Protein AF-A0A0Q3S500-F1 (afdb_monomer)

Solvent-accessible surface area (backbone atoms only — not comparable to full-atom values): 4110 Å² total; per-residue (Å²): 133,47,81,44,56,36,26,35,81,52,98,94,41,81,47,78,50,74,42,74,49,50,75,64,57,51,51,54,42,40,74,75,62,36,32,73,64,64,84,57,41,48,100,82,69,47,69,56,70,74,81,83,81,80,72,91,73,88,78,88,79,135

Mean predicted aligned error: 11.66 Å

Secondary structure (DSSP, 8-state):
-EEEEEEEEETTEEEEEEEEE-HHHHHHHHHTT-BSSPTTB-TTS-B---------------

Foldseek 3Di:
DDWAKKWDADPNDIDIDTDDDDPVNVVVVVVVPIGRDDPQA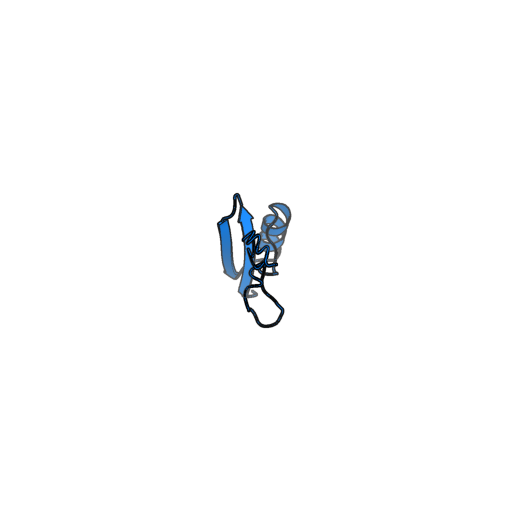DPVRHGVDPPPPPDDDDDDDD

Sequence (62 aa):
MLITTLFKSIDRHSLVVCGHLTKQEIASLKAEGWRKEQPNVNKNGIPLQKPKIGGNIHETNH

Nearest PDB structures (foldseek):
  4gw9-assembly1_D  TM=3.895E-01  e=3.779E+00  Rhodopseudomonas palustris CGA009
  4gw9-assembly2_C  TM=3.819E-01  e=3.779E+00  Rhodopseudomonas palustris CGA009

Radius of gyration: 18.73 Å; Cα contacts (8 Å, |Δi|>4): 60; chains: 1; bounding box: 25×17×66 Å

Structure (mmCIF, N/CA/C/O backbone):
data_AF-A0A0Q3S500-F1
#
_entry.id   AF-A0A0Q3S500-F1
#
loop_
_atom_site.group_PDB
_atom_site.id
_atom_site.type_symbol
_atom_site.label_atom_id
_atom_site.label_alt_id
_atom_site.label_comp_id
_atom_site.label_asym_id
_atom_site.label_entity_id
_atom_site.label_seq_id
_atom_site.pdbx_PDB_ins_code
_atom_site.Cartn_x
_atom_site.Cartn_y
_atom_site.Cartn_z
_atom_site.occupancy
_atom_site.B_iso_or_equiv
_atom_site.auth_seq_id
_atom_site.auth_comp_id
_atom_site.auth_asym_id
_atom_site.auth_atom_id
_atom_site.pdbx_PDB_model_num
ATOM 1 N N . MET A 1 1 ? 9.917 -6.865 -12.504 1.00 60.25 1 MET A N 1
ATOM 2 C CA . MET A 1 1 ? 8.646 -6.688 -11.763 1.00 60.25 1 MET A CA 1
ATOM 3 C C . MET A 1 1 ? 8.890 -7.031 -10.301 1.00 60.25 1 MET A C 1
ATOM 5 O O . MET A 1 1 ? 9.695 -7.917 -10.057 1.00 60.25 1 MET A O 1
ATOM 9 N N . LEU A 1 2 ? 8.269 -6.322 -9.351 1.00 75.56 2 LEU A N 1
ATOM 10 C CA . LEU A 1 2 ? 8.426 -6.574 -7.911 1.00 75.56 2 LEU A CA 1
ATOM 11 C C . LEU A 1 2 ? 7.078 -7.022 -7.342 1.00 75.56 2 LEU A C 1
ATOM 13 O O . LEU A 1 2 ? 6.077 -6.336 -7.553 1.00 75.56 2 LEU A O 1
ATOM 17 N N . ILE A 1 3 ? 7.057 -8.138 -6.613 1.00 86.50 3 ILE A N 1
ATOM 18 C CA . ILE A 1 3 ? 5.879 -8.518 -5.831 1.00 86.50 3 ILE A CA 1
ATOM 19 C C . ILE A 1 3 ? 5.678 -7.442 -4.762 1.00 86.50 3 ILE A C 1
ATOM 21 O O . ILE A 1 3 ? 6.568 -7.176 -3.954 1.00 86.50 3 ILE A O 1
ATOM 25 N N . THR A 1 4 ? 4.531 -6.775 -4.808 1.00 89.94 4 THR A N 1
ATOM 26 C CA . THR A 1 4 ? 4.184 -5.672 -3.916 1.00 89.94 4 THR A CA 1
ATOM 27 C C . THR A 1 4 ? 2.851 -5.969 -3.256 1.00 89.94 4 THR A C 1
ATOM 29 O O . THR A 1 4 ? 1.877 -6.282 -3.938 1.00 89.94 4 THR A O 1
ATOM 32 N N . THR A 1 5 ? 2.814 -5.802 -1.937 1.00 91.56 5 THR A N 1
ATOM 33 C CA . THR A 1 5 ? 1.586 -5.849 -1.146 1.00 91.56 5 THR A CA 1
ATOM 34 C C . THR A 1 5 ? 1.225 -4.437 -0.697 1.00 91.56 5 THR A C 1
ATOM 36 O O . THR A 1 5 ? 2.089 -3.699 -0.215 1.00 91.56 5 THR A O 1
ATOM 39 N N . LEU A 1 6 ? -0.036 -4.045 -0.870 1.00 91.88 6 LEU A N 1
ATOM 40 C CA . LEU A 1 6 ? -0.587 -2.788 -0.374 1.00 91.88 6 LEU A CA 1
ATOM 41 C C . LEU A 1 6 ? -1.869 -3.049 0.424 1.00 91.88 6 LEU A C 1
ATOM 43 O O . LEU A 1 6 ? -2.613 -3.990 0.153 1.00 91.88 6 LEU A O 1
ATOM 47 N N . PHE A 1 7 ? -2.132 -2.174 1.387 1.00 91.00 7 PHE A N 1
ATOM 48 C CA . PHE A 1 7 ? -3.250 -2.233 2.317 1.00 91.00 7 PHE A CA 1
ATOM 49 C C . PHE A 1 7 ? -4.050 -0.933 2.273 1.00 91.00 7 PHE A C 1
ATOM 51 O O . PHE A 1 7 ? -3.4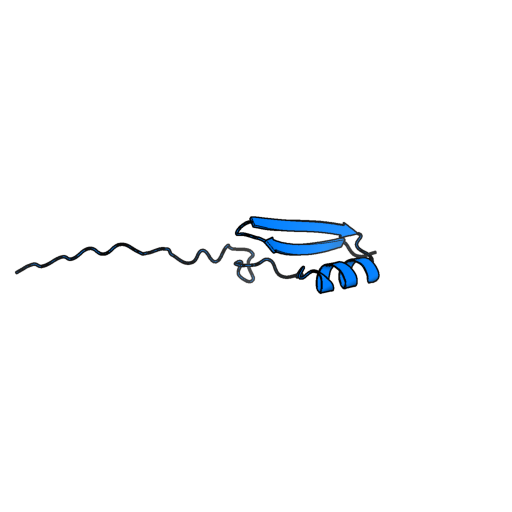75 0.149 2.137 1.00 91.00 7 PHE A O 1
ATOM 58 N N . LYS A 1 8 ? -5.369 -1.018 2.434 1.00 90.06 8 LYS A N 1
ATOM 59 C CA . LYS A 1 8 ? -6.254 0.147 2.564 1.00 90.06 8 LYS A CA 1
ATOM 60 C C . LYS A 1 8 ? -7.322 -0.136 3.613 1.00 90.06 8 LYS A C 1
ATOM 62 O O . LYS A 1 8 ? -7.842 -1.242 3.677 1.00 90.06 8 LYS A O 1
ATOM 67 N N . SER A 1 9 ? -7.632 0.858 4.439 1.00 86.00 9 SER A N 1
ATOM 68 C CA . SER A 1 9 ? -8.704 0.773 5.435 1.00 86.00 9 SER A CA 1
ATOM 69 C C . SER A 1 9 ? -9.906 1.566 4.934 1.00 86.00 9 SER A C 1
ATOM 71 O O . SER A 1 9 ? -9.765 2.755 4.645 1.00 86.00 9 SER A O 1
ATOM 73 N N . ILE A 1 10 ? -11.061 0.917 4.806 1.00 85.88 10 ILE A N 1
ATOM 74 C CA . ILE A 1 10 ? -12.332 1.527 4.389 1.00 85.88 10 ILE A CA 1
ATOM 75 C C . ILE A 1 10 ? -13.406 1.048 5.359 1.00 85.88 10 ILE A C 1
ATOM 77 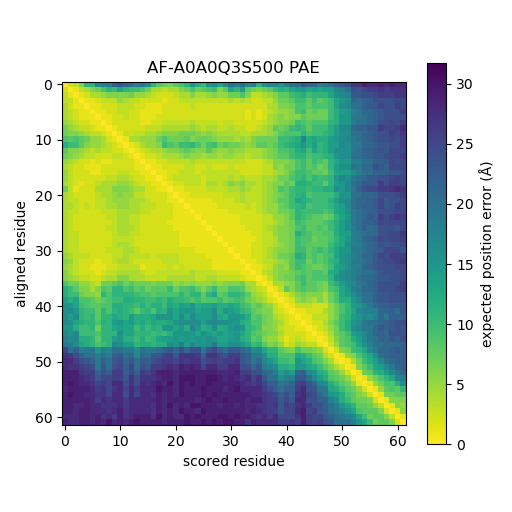O O . ILE A 1 10 ? -13.567 -0.154 5.523 1.00 85.88 10 ILE A O 1
ATOM 81 N N . ASP A 1 11 ? -14.111 1.964 6.028 1.00 81.44 11 ASP A N 1
ATOM 82 C CA . ASP A 1 11 ? -15.277 1.648 6.872 1.00 81.44 11 ASP A CA 1
ATOM 83 C C . ASP A 1 11 ? -15.078 0.460 7.834 1.00 81.44 11 ASP A C 1
ATOM 85 O O . ASP A 1 11 ? -15.937 -0.401 7.989 1.00 81.44 11 ASP A O 1
ATOM 89 N N . ARG A 1 12 ? -13.920 0.4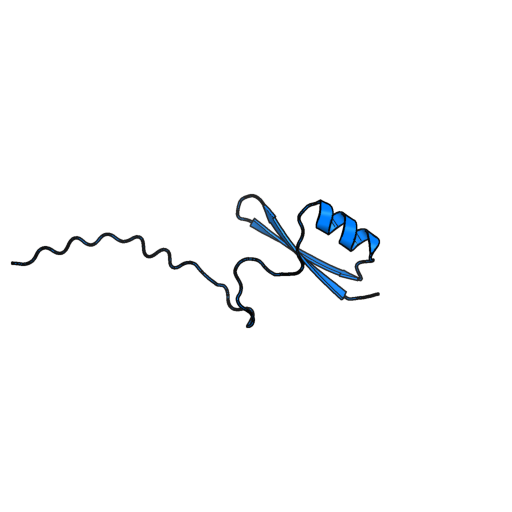21 8.515 1.00 77.31 12 ARG A N 1
ATOM 90 C CA . ARG A 1 12 ? -13.485 -0.650 9.445 1.00 77.31 12 ARG A CA 1
ATOM 91 C C . ARG A 1 12 ? -13.107 -1.987 8.791 1.00 77.31 12 ARG A C 1
ATOM 93 O O . ARG A 1 12 ? -12.734 -2.911 9.511 1.00 77.31 12 ARG A O 1
ATOM 100 N N . HIS A 1 13 ? -13.123 -2.081 7.466 1.00 79.62 13 HIS A N 1
ATOM 101 C CA . HIS A 1 13 ? -12.600 -3.208 6.701 1.00 79.62 13 HIS A CA 1
ATOM 102 C C . HIS A 1 13 ? -11.175 -2.930 6.205 1.00 79.62 13 HIS A C 1
ATOM 104 O O . HIS A 1 13 ? -10.874 -1.856 5.682 1.00 79.62 13 HIS A O 1
ATOM 110 N N . SER A 1 14 ? -10.301 -3.928 6.343 1.00 83.94 14 SER A N 1
ATOM 111 C CA . SER A 1 14 ? -8.950 -3.909 5.776 1.00 83.94 14 SER A CA 1
ATOM 112 C C . SER A 1 14 ? -8.950 -4.627 4.430 1.00 83.94 14 SER A C 1
ATOM 114 O O . SER A 1 14 ? -9.194 -5.830 4.369 1.00 83.94 14 SER A O 1
ATOM 116 N N . LEU A 1 15 ? -8.650 -3.896 3.360 1.00 89.56 15 LEU A N 1
ATOM 117 C CA . LEU A 1 15 ? -8.420 -4.439 2.026 1.00 89.56 15 LEU A CA 1
ATOM 118 C C . LEU A 1 15 ? -6.929 -4.695 1.812 1.00 89.56 15 LEU A C 1
ATOM 120 O O . LEU A 1 15 ? -6.083 -3.930 2.286 1.00 89.56 15 LEU A O 1
ATOM 124 N N . VAL A 1 16 ? -6.617 -5.753 1.065 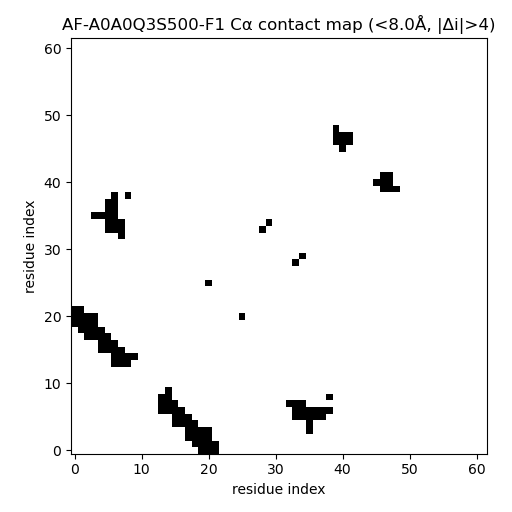1.00 91.44 16 VAL A N 1
ATOM 125 C CA . VAL A 1 16 ? -5.254 -6.125 0.682 1.00 91.44 16 VAL A CA 1
ATOM 126 C C . VAL A 1 16 ? -5.190 -6.396 -0.816 1.00 91.44 16 VAL A C 1
ATOM 128 O O . VAL A 1 16 ? -6.050 -7.075 -1.370 1.00 91.44 16 VAL A O 1
ATOM 131 N N . VAL A 1 17 ? -4.154 -5.876 -1.467 1.00 90.94 17 VAL A N 1
ATOM 132 C CA . VAL A 1 17 ? -3.786 -6.227 -2.840 1.00 90.94 17 VAL A CA 1
ATOM 133 C C . VAL A 1 17 ? -2.344 -6.716 -2.836 1.00 90.94 17 VAL A C 1
ATOM 135 O O . VAL A 1 17 ? -1.478 -6.086 -2.233 1.00 90.94 17 VAL A O 1
ATOM 138 N N . CYS A 1 18 ? -2.091 -7.857 -3.471 1.00 92.00 18 CYS A N 1
ATOM 139 C CA . CYS A 1 18 ? -0.772 -8.475 -3.568 1.00 92.00 18 CYS A CA 1
ATOM 140 C C . CYS A 1 18 ? -0.555 -8.965 -4.997 1.00 92.00 18 CYS A C 1
ATOM 142 O O . CYS A 1 18 ? -1.419 -9.641 -5.555 1.00 92.00 18 CYS A O 1
ATOM 144 N N . GLY A 1 19 ? 0.587 -8.632 -5.592 1.00 91.62 19 GLY A N 1
ATOM 145 C CA . GLY A 1 19 ? 0.933 -9.122 -6.922 1.00 91.62 19 GLY A CA 1
ATOM 146 C C . GLY A 1 19 ? 2.113 -8.396 -7.552 1.00 91.62 19 GLY A C 1
ATOM 147 O O . GLY A 1 19 ? 2.803 -7.602 -6.911 1.00 91.62 19 GLY A O 1
ATOM 148 N N . HIS A 1 20 ? 2.343 -8.673 -8.833 1.00 93.12 20 HIS A N 1
ATOM 149 C CA . HIS A 1 20 ? 3.367 -8.012 -9.639 1.00 93.12 20 HIS A CA 1
ATOM 150 C C . HIS A 1 20 ? 2.890 -6.632 -10.095 1.00 93.12 20 HIS A C 1
ATOM 152 O O . HIS A 1 20 ? 2.506 -6.451 -11.244 1.00 93.12 20 HIS A O 1
ATOM 158 N N . LEU A 1 21 ? 2.923 -5.660 -9.186 1.00 89.50 21 LEU A N 1
ATOM 159 C CA . LEU A 1 21 ? 2.494 -4.299 -9.488 1.00 89.50 21 LEU A CA 1
ATOM 160 C C . LEU A 1 21 ? 3.618 -3.511 -10.171 1.00 89.50 21 LEU A C 1
ATOM 162 O O . LEU A 1 21 ? 4.778 -3.505 -9.736 1.00 89.50 21 LEU A O 1
ATOM 166 N N . THR A 1 22 ? 3.274 -2.815 -11.245 1.00 92.12 22 THR A N 1
ATOM 167 C CA . THR A 1 22 ? 4.140 -1.838 -11.904 1.00 92.12 22 THR A CA 1
ATOM 168 C C . THR A 1 22 ? 4.264 -0.565 -11.064 1.00 92.12 22 THR A C 1
ATOM 170 O O . THR A 1 22 ? 3.461 -0.280 -10.174 1.00 92.12 22 THR A O 1
ATOM 173 N N . LYS A 1 23 ? 5.281 0.258 -11.355 1.00 90.31 23 LYS A N 1
ATOM 174 C CA . LYS A 1 23 ? 5.459 1.550 -10.667 1.00 90.31 23 LYS A CA 1
ATOM 175 C C . LYS A 1 23 ? 4.240 2.467 -10.831 1.00 90.31 23 LYS A C 1
ATOM 177 O O . LYS A 1 23 ? 3.923 3.200 -9.900 1.00 90.31 23 LYS A O 1
ATOM 182 N N . GLN A 1 24 ? 3.574 2.404 -11.986 1.00 93.38 24 GLN A N 1
ATOM 183 C CA . GLN A 1 24 ? 2.385 3.199 -12.284 1.00 93.38 24 GLN A CA 1
ATOM 184 C C . GLN A 1 24 ? 1.183 2.737 -11.454 1.00 93.38 24 GLN A C 1
ATOM 186 O O . GLN A 1 24 ? 0.569 3.563 -10.788 1.00 93.38 24 GLN A O 1
ATOM 191 N N . GLU A 1 25 ? 0.913 1.430 -11.394 1.00 92.12 25 GLU A N 1
ATOM 192 C CA . GLU A 1 25 ? -0.160 0.877 -10.552 1.00 92.12 25 GLU A CA 1
ATOM 193 C C . GLU A 1 25 ? 0.058 1.206 -9.075 1.00 92.12 25 GLU A C 1
ATOM 195 O O . GLU A 1 25 ? -0.862 1.643 -8.389 1.00 92.12 25 GLU A O 1
ATOM 200 N N . ILE A 1 26 ? 1.296 1.081 -8.585 1.00 91.25 26 ILE A N 1
ATOM 201 C CA . ILE A 1 26 ? 1.636 1.453 -7.206 1.00 91.25 26 ILE A CA 1
ATOM 202 C C . ILE A 1 26 ? 1.366 2.943 -6.958 1.00 91.25 26 ILE A C 1
ATOM 204 O O . ILE A 1 26 ? 0.894 3.298 -5.879 1.00 91.25 26 ILE A O 1
ATOM 208 N N . ALA A 1 27 ? 1.684 3.823 -7.912 1.00 93.19 27 ALA A N 1
ATOM 209 C CA . ALA A 1 27 ? 1.445 5.258 -7.778 1.00 93.19 27 ALA A CA 1
ATOM 210 C C . ALA A 1 27 ? -0.056 5.585 -7.745 1.00 93.19 27 ALA A C 1
ATOM 212 O O . ALA A 1 27 ? -0.485 6.328 -6.863 1.00 93.19 27 ALA 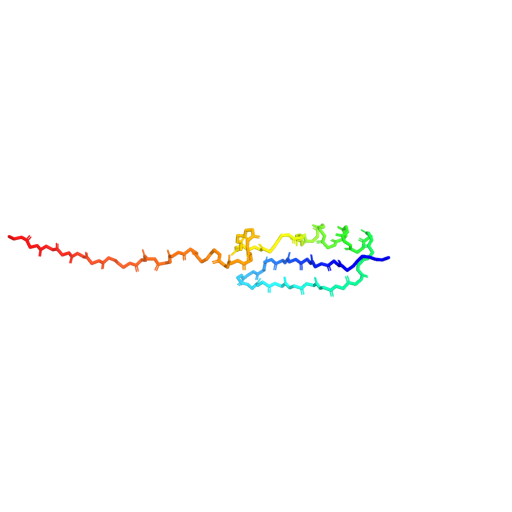A O 1
ATOM 213 N N . SER A 1 28 ? -0.850 4.976 -8.631 1.00 94.88 28 SER A N 1
ATOM 214 C CA . SER A 1 28 ? -2.310 5.120 -8.642 1.00 94.88 28 SER A CA 1
ATOM 215 C C . SER A 1 28 ? -2.939 4.625 -7.341 1.00 94.88 28 SER A C 1
ATOM 217 O O . SER A 1 28 ? -3.662 5.374 -6.689 1.00 94.88 28 SER A O 1
ATOM 219 N N . LEU A 1 29 ? -2.579 3.422 -6.884 1.00 92.88 29 LEU A N 1
ATOM 220 C CA . LEU A 1 29 ? -3.083 2.868 -5.624 1.00 92.88 29 LEU A CA 1
ATOM 221 C C . LEU A 1 29 ? -2.688 3.759 -4.433 1.00 92.88 29 LEU A C 1
ATOM 223 O O . LEU A 1 29 ? -3.493 4.035 -3.547 1.00 92.88 29 LEU A O 1
ATOM 227 N N . LYS A 1 30 ? -1.466 4.299 -4.405 1.00 91.38 30 LYS A N 1
ATOM 228 C CA . LYS A 1 30 ? -1.076 5.264 -3.364 1.00 91.38 30 LYS A CA 1
ATOM 229 C C . LYS A 1 30 ? -1.923 6.538 -3.384 1.00 91.38 30 LYS A C 1
ATOM 231 O O . LYS A 1 30 ? -2.275 7.021 -2.310 1.00 91.38 30 LYS A O 1
ATOM 236 N N . ALA A 1 31 ? -2.261 7.063 -4.563 1.00 93.88 31 ALA A N 1
ATOM 237 C CA . ALA A 1 31 ? -3.134 8.231 -4.698 1.00 93.88 31 ALA A CA 1
ATOM 238 C C . ALA A 1 31 ? -4.557 7.949 -4.181 1.00 93.88 31 ALA A C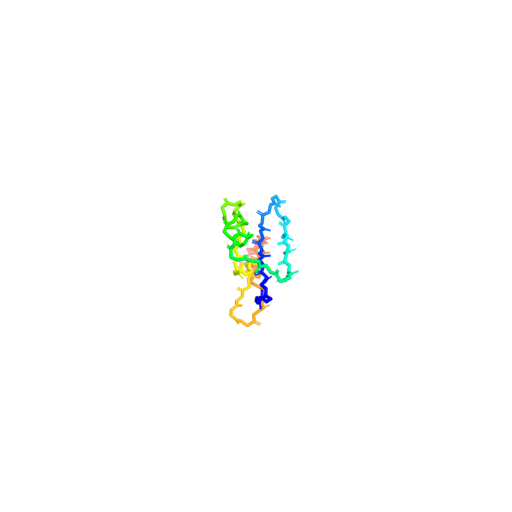 1
ATOM 240 O O . ALA A 1 31 ? -5.179 8.815 -3.575 1.00 93.88 31 ALA A O 1
ATOM 241 N N . GLU A 1 32 ? -5.032 6.711 -4.318 1.00 91.25 32 GLU A N 1
ATOM 242 C CA . GLU A 1 32 ? -6.304 6.244 -3.754 1.00 91.25 32 GLU A CA 1
ATOM 243 C C . GLU A 1 32 ? -6.238 5.917 -2.249 1.00 91.25 32 GLU A C 1
ATOM 245 O O . GLU A 1 32 ? -7.223 5.444 -1.673 1.00 91.25 32 GLU A O 1
ATOM 250 N N . GLY A 1 33 ? -5.093 6.131 -1.596 1.00 90.06 33 GLY A N 1
ATOM 251 C CA . GLY A 1 33 ? -4.916 5.936 -0.157 1.00 90.06 33 GLY A CA 1
ATOM 252 C C . GLY A 1 33 ? -4.405 4.555 0.264 1.00 90.06 33 GLY A C 1
ATOM 253 O O . GLY A 1 33 ? -4.418 4.249 1.458 1.00 90.06 33 GLY A O 1
ATOM 254 N N . TRP A 1 34 ? -3.933 3.722 -0.667 1.00 93.56 34 TRP A N 1
ATOM 255 C CA . TRP A 1 34 ? -3.279 2.454 -0.334 1.00 93.56 34 TRP A CA 1
ATOM 256 C C . TRP A 1 34 ? -1.861 2.670 0.223 1.00 93.56 34 TRP A C 1
ATOM 258 O O . TRP A 1 34 ? -1.107 3.530 -0.240 1.00 93.56 34 TRP A O 1
ATOM 268 N N . ARG A 1 35 ? -1.454 1.858 1.205 1.00 89.88 35 ARG A N 1
ATOM 269 C CA . ARG A 1 35 ? -0.143 1.940 1.875 1.00 89.88 35 ARG A CA 1
ATOM 270 C C . ARG A 1 35 ? 0.579 0.599 1.888 1.00 89.88 35 ARG A C 1
ATOM 272 O O . ARG A 1 35 ? -0.049 -0.447 1.907 1.00 89.88 35 ARG A O 1
ATOM 279 N N . LYS A 1 36 ? 1.916 0.626 1.886 1.00 85.19 36 LYS A N 1
ATOM 280 C CA . LYS A 1 36 ? 2.746 -0.591 1.992 1.00 85.19 36 LYS A CA 1
ATOM 281 C C . LYS A 1 36 ? 2.738 -1.194 3.393 1.00 85.19 36 LYS A C 1
ATOM 283 O O . LYS A 1 36 ? 2.939 -2.391 3.545 1.00 85.19 36 LYS A O 1
ATOM 288 N N . GLU A 1 37 ? 2.535 -0.360 4.403 1.00 79.38 37 GLU A N 1
ATOM 289 C CA . GLU A 1 37 ? 2.489 -0.793 5.791 1.00 79.38 37 GLU A CA 1
ATOM 290 C C . GLU A 1 37 ? 1.091 -1.295 6.127 1.00 79.38 37 GLU A C 1
ATOM 292 O O . GLU A 1 37 ? 0.089 -0.632 5.843 1.00 79.38 37 GLU A O 1
ATOM 297 N N . GLN A 1 38 ? 1.037 -2.480 6.727 1.00 73.56 38 GLN A N 1
ATOM 298 C CA . GLN A 1 38 ? -0.209 -3.048 7.198 1.00 73.56 38 GLN A CA 1
ATOM 299 C C . GLN A 1 38 ? -0.679 -2.243 8.424 1.00 73.56 38 GLN A C 1
ATOM 301 O O . GLN A 1 38 ? 0.089 -2.040 9.368 1.00 73.56 38 GLN A O 1
ATOM 306 N N . PRO A 1 39 ? -1.915 -1.722 8.420 1.00 69.50 39 PRO A N 1
ATOM 307 C CA . PRO A 1 39 ? -2.414 -0.940 9.540 1.00 69.50 39 PRO A CA 1
ATOM 308 C C . PRO A 1 39 ? -2.576 -1.829 10.778 1.00 69.50 39 PRO A C 1
ATOM 310 O O . PRO A 1 39 ? -3.077 -2.947 10.687 1.00 69.50 39 PRO A O 1
ATOM 313 N N . ASN A 1 40 ? -2.215 -1.295 11.948 1.00 70.94 40 ASN A N 1
ATOM 314 C CA . ASN A 1 40 ? -2.366 -1.954 13.249 1.00 70.94 40 ASN A CA 1
ATOM 315 C C . ASN A 1 40 ? -1.553 -3.245 13.425 1.00 70.94 40 ASN A C 1
ATOM 317 O O . ASN A 1 40 ? -1.993 -4.123 14.157 1.00 70.94 40 ASN A O 1
ATOM 321 N N . VAL A 1 41 ? -0.374 -3.370 12.816 1.00 73.62 41 VAL A N 1
ATOM 322 C CA . VAL A 1 41 ? 0.595 -4.414 13.185 1.00 73.62 41 VAL A CA 1
ATOM 323 C C . VAL A 1 41 ? 1.919 -3.787 13.598 1.00 73.62 41 VAL A C 1
ATOM 325 O O . VAL A 1 41 ? 2.297 -2.725 13.106 1.00 73.62 41 VAL A O 1
ATOM 328 N N . ASN A 1 42 ? 2.621 -4.416 14.537 1.00 73.31 42 ASN A N 1
ATOM 329 C CA . ASN A 1 42 ? 3.984 -4.016 14.875 1.00 73.31 42 ASN A CA 1
ATOM 330 C C . ASN A 1 42 ? 4.991 -4.557 13.837 1.00 73.31 42 ASN A C 1
ATOM 332 O O . ASN A 1 42 ? 4.635 -5.317 12.938 1.00 73.31 42 ASN A O 1
ATOM 336 N N . LYS A 1 43 ? 6.278 -4.215 13.995 1.00 71.06 43 LYS A N 1
ATOM 337 C CA . LYS A 1 43 ? 7.377 -4.677 13.119 1.00 71.06 43 LYS A CA 1
ATOM 338 C C . LYS A 1 43 ? 7.523 -6.206 13.002 1.00 71.06 43 LYS A C 1
ATOM 340 O O . LYS A 1 43 ? 8.187 -6.673 12.087 1.00 71.06 43 LYS A O 1
ATOM 345 N N . ASN A 1 44 ? 6.920 -6.967 13.918 1.00 73.75 44 ASN A N 1
ATOM 346 C CA . ASN A 1 44 ? 6.923 -8.430 13.925 1.00 73.75 44 ASN A CA 1
ATOM 347 C C . ASN A 1 44 ? 5.649 -9.018 13.280 1.00 73.75 44 ASN A C 1
ATOM 349 O O . ASN A 1 44 ? 5.428 -10.221 13.368 1.00 73.75 44 ASN A O 1
ATOM 353 N N . GLY A 1 45 ? 4.780 -8.187 12.689 1.00 64.44 45 GLY A N 1
ATOM 354 C CA . GLY A 1 45 ? 3.509 -8.619 12.097 1.00 64.44 45 GLY A CA 1
ATOM 355 C C . GLY A 1 45 ? 2.427 -8.968 13.123 1.00 64.44 45 GLY A C 1
ATOM 356 O O . GLY A 1 45 ? 1.399 -9.530 12.760 1.00 64.44 45 GLY A O 1
ATOM 357 N N . ILE A 1 46 ? 2.633 -8.642 14.403 1.00 74.56 46 ILE A N 1
ATOM 358 C CA . ILE A 1 46 ? 1.650 -8.909 15.456 1.00 74.56 46 ILE A CA 1
ATOM 359 C C . ILE A 1 46 ? 0.609 -7.788 15.432 1.00 74.56 46 ILE A C 1
ATOM 361 O O . ILE A 1 46 ? 0.999 -6.619 15.547 1.00 74.56 46 ILE A O 1
ATOM 365 N N . PRO A 1 47 ? -0.695 -8.106 15.342 1.00 73.38 47 PRO A N 1
ATOM 366 C CA . PRO A 1 47 ? -1.754 -7.121 15.472 1.00 73.38 47 PRO A CA 1
ATOM 367 C C . PRO A 1 47 ? -1.640 -6.337 16.781 1.00 73.38 47 PRO A C 1
ATOM 369 O O . PRO A 1 47 ? -1.767 -6.887 17.874 1.00 73.38 47 PRO A O 1
ATOM 372 N N . LEU A 1 48 ? -1.439 -5.028 16.665 1.00 71.44 48 LEU A N 1
ATOM 373 C CA . LEU A 1 48 ? -1.634 -4.053 17.728 1.00 71.44 48 LEU A CA 1
ATOM 374 C C . LEU A 1 48 ? -3.144 -3.909 17.952 1.00 71.44 48 LEU A C 1
ATOM 376 O O . LEU A 1 48 ? -3.766 -2.925 17.548 1.00 71.44 48 LEU A O 1
ATOM 380 N N . GLN A 1 49 ? -3.766 -4.918 18.564 1.00 62.53 49 GLN A N 1
ATOM 381 C CA . GLN A 1 49 ? -5.093 -4.740 19.139 1.00 62.53 49 GLN A CA 1
ATOM 382 C C . GLN A 1 49 ? -4.972 -3.656 20.208 1.00 62.53 49 GLN A C 1
ATOM 384 O O . GLN A 1 49 ? -4.240 -3.819 21.182 1.00 62.53 49 GLN A O 1
ATOM 389 N N . LYS A 1 50 ? -5.687 -2.538 20.045 1.00 57.06 50 LYS A N 1
ATOM 390 C CA . LYS A 1 50 ? -5.951 -1.668 21.192 1.00 57.06 50 LYS A CA 1
ATOM 391 C C . LYS A 1 50 ? -6.736 -2.525 22.188 1.00 57.06 50 LYS A C 1
ATOM 393 O O . LYS A 1 50 ? -7.801 -3.012 21.797 1.00 57.06 50 LYS A O 1
ATOM 398 N N . PRO A 1 51 ? -6.265 -2.727 23.430 1.00 44.72 51 PRO A N 1
ATOM 399 C CA . PRO A 1 51 ? -7.096 -3.346 24.443 1.00 44.72 51 PRO A CA 1
ATOM 400 C C . PRO A 1 51 ? -8.334 -2.462 24.583 1.00 44.72 51 PRO A C 1
ATOM 402 O O . PRO A 1 51 ? -8.242 -1.320 25.032 1.00 44.72 51 PRO A O 1
ATOM 405 N N . LYS A 1 52 ? -9.506 -2.953 24.177 1.00 53.53 52 LYS A N 1
ATOM 406 C CA . LYS A 1 52 ? -10.760 -2.404 24.690 1.00 53.53 52 LYS A CA 1
ATOM 407 C C . LYS A 1 52 ? -10.917 -2.935 26.110 1.00 53.53 52 LYS A C 1
ATOM 409 O O . LYS A 1 52 ? -11.721 -3.825 26.348 1.00 53.53 52 LYS A O 1
ATOM 414 N N . ILE A 1 53 ? -10.139 -2.404 27.050 1.00 51.03 53 ILE A N 1
ATOM 415 C CA . ILE A 1 53 ? -10.473 -2.514 28.471 1.00 51.03 53 ILE A CA 1
ATOM 416 C C . ILE A 1 53 ? -11.348 -1.300 28.776 1.00 51.03 53 ILE A C 1
ATOM 418 O O . ILE A 1 53 ? -10.912 -0.291 29.315 1.00 51.03 53 ILE A O 1
ATOM 422 N N . GLY A 1 54 ? -12.585 -1.374 28.290 1.00 51.12 54 GLY A N 1
ATOM 423 C CA . GLY A 1 54 ? -13.697 -0.584 28.787 1.00 51.12 54 GLY A CA 1
ATOM 424 C C . GLY A 1 54 ? -14.529 -1.511 29.656 1.00 51.12 54 GLY A C 1
ATOM 425 O O . GLY A 1 54 ? -15.367 -2.241 29.139 1.00 51.12 54 GLY A O 1
ATOM 4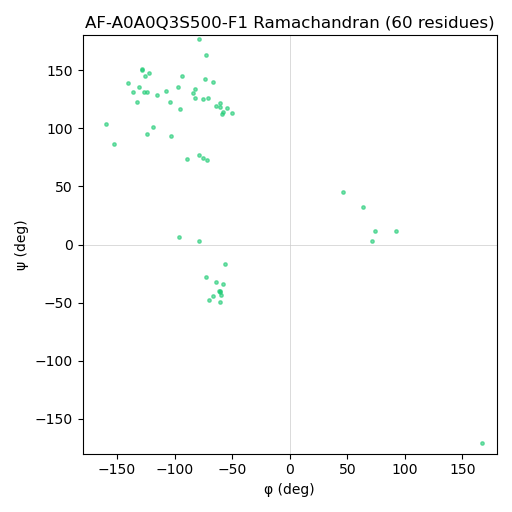26 N N . GLY A 1 55 ? -14.246 -1.504 30.952 1.00 39.66 55 GLY A N 1
ATOM 427 C CA . GLY A 1 55 ? -15.001 -2.212 31.974 1.00 39.66 55 GLY A CA 1
ATOM 428 C C . GLY A 1 55 ? -14.841 -1.467 33.289 1.00 39.66 55 GLY A C 1
ATOM 429 O O . GLY A 1 55 ? -13.933 -1.760 34.055 1.00 39.66 55 GLY A O 1
ATOM 430 N N . ASN A 1 56 ? -15.696 -0.466 33.506 1.00 51.16 56 ASN A N 1
ATOM 431 C CA . ASN A 1 56 ? -15.988 0.068 34.832 1.00 51.16 56 ASN A CA 1
ATOM 432 C C . ASN A 1 56 ? -16.336 -1.108 35.757 1.00 51.16 56 ASN A C 1
ATOM 434 O O . ASN A 1 56 ? -17.396 -1.707 35.591 1.00 51.16 56 ASN A O 1
ATOM 438 N N . ILE A 1 57 ? -15.495 -1.390 36.746 1.00 52.38 57 ILE A N 1
ATOM 439 C CA . ILE A 1 57 ? -15.944 -1.996 37.997 1.00 52.38 57 ILE A CA 1
ATOM 440 C C . ILE A 1 57 ? -15.617 -1.009 39.112 1.00 52.38 57 ILE A C 1
ATOM 442 O O . ILE A 1 57 ? -14.474 -0.812 39.509 1.00 52.38 57 ILE A O 1
ATOM 446 N N . HIS A 1 58 ? -16.672 -0.307 39.519 1.00 48.09 58 HIS A N 1
ATOM 447 C CA . HIS A 1 58 ? -16.793 0.324 40.822 1.00 48.09 58 HIS A CA 1
ATOM 448 C C . HIS A 1 58 ? -16.639 -0.806 41.848 1.00 48.09 58 HIS A C 1
ATOM 450 O O . HIS A 1 58 ? -17.495 -1.686 41.895 1.00 48.09 58 HIS A O 1
ATOM 456 N N . GLU A 1 59 ? -15.574 -0.806 42.642 1.00 47.41 59 GLU A N 1
ATOM 457 C CA . GLU A 1 59 ? -15.533 -1.613 43.859 1.00 47.41 59 G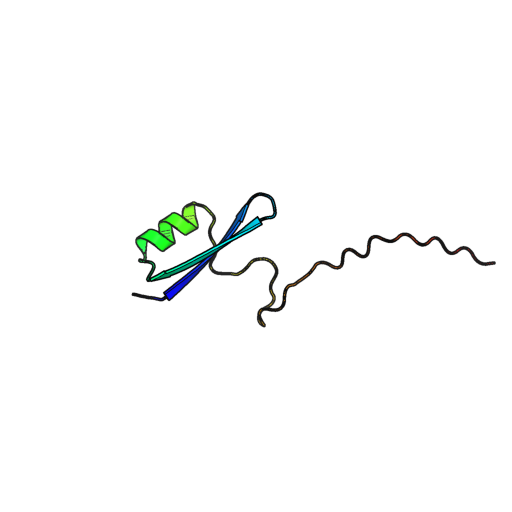LU A CA 1
ATOM 458 C C . GLU A 1 59 ? -15.227 -0.686 45.033 1.00 47.41 59 GLU A C 1
ATOM 460 O O . GLU A 1 59 ? -14.094 -0.289 45.297 1.00 47.41 59 GLU A O 1
ATOM 465 N N . THR A 1 60 ? -16.313 -0.260 45.670 1.00 53.34 60 THR A N 1
ATOM 466 C CA . THR A 1 60 ? -16.343 0.298 47.016 1.00 53.34 60 THR A CA 1
ATOM 467 C C . THR A 1 60 ? -16.172 -0.861 48.001 1.00 53.34 60 THR A C 1
ATOM 469 O O . THR A 1 60 ? -16.960 -1.797 47.943 1.00 53.34 60 THR A O 1
ATOM 472 N N . ASN A 1 61 ? -15.194 -0.796 48.904 1.00 49.56 61 ASN A N 1
ATOM 473 C CA . ASN A 1 61 ? -15.141 -1.540 50.178 1.00 49.56 61 ASN A CA 1
ATOM 474 C C . ASN A 1 61 ? -14.148 -0.774 51.078 1.00 49.56 61 ASN A C 1
ATOM 476 O O . ASN A 1 61 ? -13.006 -0.586 50.664 1.00 49.56 61 ASN A O 1
ATOM 480 N N . HIS A 1 62 ? -14.589 0.010 52.071 1.00 44.56 62 HIS A N 1
ATOM 481 C CA . HIS A 1 62 ? -15.147 -0.305 53.404 1.00 44.56 62 HIS A CA 1
ATOM 482 C C . HIS A 1 62 ? -14.091 -0.733 54.431 1.00 44.56 62 HIS A C 1
ATOM 484 O O . HIS A 1 62 ? -13.255 -1.599 54.106 1.00 44.56 62 HIS A O 1
#

pLDDT: mean 76.77, std 16.55, range [39.66, 94.88]